Protein AF-A0A348XL84-F1 (afdb_monomer)

Mean predicted aligned error: 19.01 Å

Structure (mmCIF, N/CA/C/O backbone):
data_AF-A0A348XL84-F1
#
_entry.id   AF-A0A348XL84-F1
#
loop_
_atom_site.group_PDB
_atom_site.id
_atom_site.type_symbol
_atom_site.label_atom_id
_atom_site.label_alt_id
_atom_site.label_comp_id
_atom_site.label_asym_id
_atom_site.label_entity_id
_atom_site.label_seq_id
_atom_site.pdbx_PDB_ins_code
_atom_site.Cartn_x
_atom_site.Cartn_y
_atom_site.Cartn_z
_atom_site.occupancy
_atom_site.B_iso_or_equiv
_atom_site.auth_seq_id
_atom_site.auth_comp_id
_atom_site.auth_asym_id
_atom_site.auth_atom_id
_atom_site.pdbx_PDB_model_num
ATOM 1 N N . MET A 1 1 ? -32.487 9.705 59.112 1.00 50.22 1 MET A N 1
ATOM 2 C CA . MET A 1 1 ? -32.480 8.628 58.100 1.00 50.22 1 MET A CA 1
ATOM 3 C C . MET A 1 1 ? -32.405 9.299 56.736 1.00 50.22 1 MET A C 1
ATOM 5 O O . MET A 1 1 ? -33.420 9.795 56.272 1.00 50.22 1 MET A O 1
ATOM 9 N N . SER A 1 2 ? -31.203 9.437 56.165 1.00 48.97 2 SER A N 1
ATOM 10 C CA . SER A 1 2 ? -31.021 10.007 54.821 1.00 48.97 2 SER A CA 1
ATOM 11 C C . SER A 1 2 ? -31.097 8.884 53.800 1.00 48.97 2 SER A C 1
ATOM 13 O O . SER A 1 2 ? -30.262 7.984 53.812 1.00 48.97 2 SER A O 1
ATOM 15 N N . SER A 1 3 ? -32.117 8.930 52.951 1.00 53.28 3 SER A N 1
ATOM 16 C CA . SER A 1 3 ? -32.297 8.007 51.837 1.00 53.28 3 SER A CA 1
ATOM 17 C C . SER A 1 3 ? -31.206 8.226 50.790 1.00 53.28 3 SER A C 1
ATOM 19 O O . SER A 1 3 ? -31.092 9.304 50.210 1.00 53.28 3 SER A O 1
ATOM 21 N N . SER A 1 4 ? -30.407 7.192 50.541 1.00 60.16 4 SER A N 1
ATOM 22 C CA . SER A 1 4 ? -29.502 7.094 49.401 1.00 60.16 4 SER A CA 1
ATOM 23 C C . SER A 1 4 ? -30.318 6.846 48.129 1.00 60.16 4 SER A C 1
ATOM 25 O O . SER A 1 4 ? -30.786 5.731 47.907 1.00 60.16 4 SER A O 1
ATOM 27 N N . ASN A 1 5 ? -30.510 7.871 47.299 1.00 61.09 5 ASN A N 1
ATOM 28 C CA . ASN A 1 5 ? -31.085 7.706 45.965 1.00 61.09 5 ASN A CA 1
ATOM 29 C C . ASN A 1 5 ? -29.948 7.463 44.962 1.00 61.09 5 ASN A C 1
ATOM 31 O O . ASN A 1 5 ? -29.425 8.397 44.361 1.00 61.09 5 ASN A O 1
ATOM 35 N N . SER A 1 6 ? -29.511 6.211 44.841 1.00 62.06 6 SER A N 1
ATOM 36 C CA . SER A 1 6 ? -28.552 5.775 43.826 1.00 62.06 6 SER A CA 1
ATOM 37 C C . SER A 1 6 ? -29.289 5.513 42.512 1.00 62.06 6 SER A C 1
ATOM 39 O O . SER A 1 6 ? -29.817 4.423 42.286 1.00 62.06 6 SER A O 1
ATOM 41 N N . THR A 1 7 ? -29.350 6.528 41.653 1.00 57.94 7 THR A N 1
ATOM 42 C CA . THR A 1 7 ? -29.777 6.398 40.258 1.00 57.94 7 THR A CA 1
ATOM 43 C C . THR A 1 7 ? -28.759 5.544 39.507 1.00 57.94 7 THR A C 1
ATOM 45 O O . THR A 1 7 ? -27.622 5.957 39.297 1.00 57.94 7 THR A O 1
ATOM 48 N N . HIS A 1 8 ? -29.156 4.326 39.142 1.00 61.53 8 HIS A N 1
ATOM 49 C CA . HIS A 1 8 ? -28.383 3.449 38.268 1.00 61.53 8 HIS A CA 1
ATOM 50 C C . HIS A 1 8 ? -28.407 4.019 36.840 1.00 61.53 8 HIS A C 1
ATOM 52 O O . HIS A 1 8 ? -29.368 3.806 36.099 1.00 61.53 8 HIS A O 1
ATOM 58 N N . ASP A 1 9 ? -27.353 4.745 36.461 1.00 58.28 9 ASP A N 1
ATOM 59 C CA . ASP A 1 9 ? -27.082 5.099 35.068 1.00 58.28 9 ASP A CA 1
ATOM 60 C C . ASP A 1 9 ? -26.820 3.815 34.274 1.00 58.28 9 ASP A C 1
ATOM 62 O O . ASP A 1 9 ? -25.820 3.112 34.443 1.00 58.28 9 ASP A O 1
ATOM 66 N N . SER A 1 10 ? -27.776 3.474 33.418 1.00 55.66 10 SER A N 1
ATOM 67 C CA . SER A 1 10 ? -27.686 2.352 32.493 1.00 55.66 10 SER A CA 1
ATOM 68 C C . SER A 1 10 ? -26.883 2.791 31.270 1.00 55.66 10 SER A C 1
ATOM 70 O O . SER A 1 10 ? -27.434 3.181 30.244 1.00 55.66 10 SER A O 1
ATOM 72 N N . HIS A 1 11 ? -25.555 2.727 31.381 1.00 55.91 11 HIS A N 1
ATOM 73 C CA . HIS A 1 11 ? -24.653 2.814 30.235 1.00 55.91 11 HIS A CA 1
ATOM 74 C C . HIS A 1 11 ? -24.938 1.649 29.274 1.00 55.91 11 HIS A C 1
ATOM 76 O O . HIS A 1 11 ? -24.403 0.554 29.432 1.00 55.91 11 HIS A O 1
ATOM 82 N N . GLN A 1 12 ? -25.816 1.872 28.294 1.00 62.41 12 GLN A N 1
ATOM 83 C CA . GLN A 1 12 ? -26.033 0.954 27.178 1.00 62.41 12 GLN A CA 1
ATOM 84 C C . GLN A 1 12 ? -24.736 0.893 26.356 1.00 62.41 12 GLN A C 1
ATOM 86 O O . GLN A 1 12 ? -24.324 1.922 25.811 1.00 62.41 12 GLN A O 1
ATOM 91 N N . PRO A 1 13 ? -24.060 -0.266 26.261 1.00 55.69 13 PRO A N 1
ATOM 92 C CA . PRO A 1 13 ? -22.880 -0.406 25.422 1.00 55.69 13 PRO A CA 1
ATOM 93 C C . PRO A 1 13 ? -23.309 -0.182 23.972 1.00 55.69 13 PRO A C 1
ATOM 95 O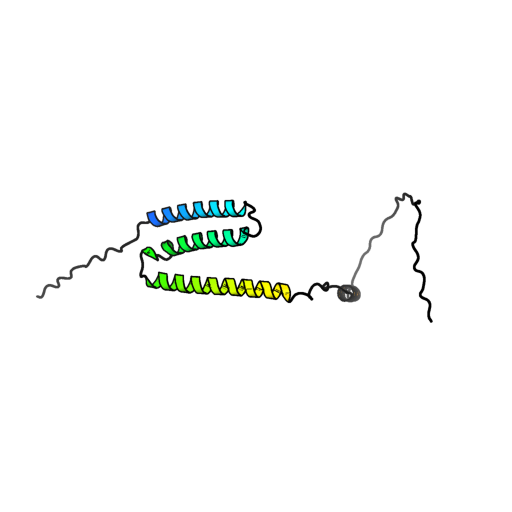 O . PRO A 1 13 ? -24.112 -0.948 23.438 1.00 55.69 13 PRO A O 1
ATOM 98 N N . HIS A 1 14 ? -22.812 0.879 23.335 1.00 56.94 14 HIS A N 1
ATOM 99 C CA . HIS A 1 14 ? -23.102 1.162 21.933 1.00 56.94 14 HIS A CA 1
ATOM 100 C C . HIS A 1 14 ? -22.330 0.163 21.059 1.00 56.94 14 HIS A C 1
ATOM 102 O O . HIS A 1 14 ? -21.262 0.450 20.532 1.00 56.94 14 HIS A O 1
ATOM 108 N N . ILE A 1 15 ? -22.848 -1.059 20.966 1.00 63.28 15 ILE A N 1
ATOM 109 C CA . ILE A 1 15 ? -22.324 -2.103 20.092 1.00 63.28 15 ILE A CA 1
ATOM 110 C C . ILE A 1 15 ? -22.688 -1.759 18.649 1.00 63.28 15 ILE A C 1
ATOM 112 O O . ILE A 1 15 ? -23.846 -1.485 18.325 1.00 63.28 15 ILE A O 1
ATOM 116 N N . THR A 1 16 ? -21.691 -1.727 17.774 1.00 64.88 16 THR A N 1
ATOM 117 C CA . THR A 1 16 ? -21.914 -1.529 16.345 1.00 64.88 16 THR A CA 1
ATOM 118 C C . THR A 1 16 ? -22.690 -2.718 15.771 1.00 64.88 16 THR A C 1
ATOM 120 O O . THR A 1 16 ? -22.464 -3.870 16.159 1.00 64.88 16 THR A O 1
ATOM 123 N N . PRO A 1 17 ? -23.657 -2.472 14.869 1.00 73.00 17 PRO A N 1
ATOM 124 C CA . PRO A 1 17 ? -24.512 -3.529 14.357 1.00 73.00 17 PRO A CA 1
ATOM 125 C C . PRO A 1 17 ? -23.689 -4.531 13.546 1.00 73.00 17 PRO A C 1
ATOM 127 O O . PRO A 1 17 ? -22.997 -4.178 12.591 1.00 73.00 17 PRO A O 1
ATOM 130 N N . MET A 1 18 ? -23.826 -5.810 13.898 1.00 72.62 18 MET A N 1
ATOM 131 C CA . MET A 1 18 ? -23.042 -6.920 13.344 1.00 72.62 18 MET A CA 1
ATOM 132 C C . MET A 1 18 ? -23.156 -7.050 11.813 1.00 72.62 18 MET A C 1
ATOM 134 O O . MET A 1 18 ? -22.277 -7.594 11.149 1.00 72.62 18 MET A O 1
ATOM 138 N N . TRP A 1 19 ? -24.219 -6.487 11.235 1.00 75.00 19 TRP A N 1
ATOM 139 C CA . TRP A 1 19 ? -24.483 -6.463 9.798 1.00 75.00 19 TRP A CA 1
ATOM 140 C C . TRP A 1 19 ? -23.455 -5.656 8.988 1.00 75.00 19 TRP A C 1
ATOM 142 O O . TRP A 1 19 ? -23.187 -5.991 7.835 1.00 75.00 19 TRP A O 1
ATOM 152 N N . VAL A 1 20 ? -22.808 -4.655 9.601 1.00 78.88 20 VAL A N 1
ATOM 153 C CA . VAL A 1 20 ? -21.730 -3.879 8.961 1.00 78.88 20 VAL A CA 1
ATOM 154 C C . VAL A 1 20 ? -20.548 -4.787 8.616 1.00 78.88 20 VAL A C 1
ATOM 156 O O . VAL A 1 20 ? -20.014 -4.712 7.509 1.00 78.88 20 VAL A O 1
ATOM 159 N N . TYR A 1 21 ? -20.186 -5.709 9.513 1.00 79.75 21 TYR A N 1
ATOM 160 C CA . TYR A 1 21 ? -19.084 -6.645 9.284 1.00 79.75 21 TYR A CA 1
ATOM 161 C C . TYR A 1 21 ? -19.374 -7.615 8.134 1.00 79.75 21 TYR A C 1
ATOM 163 O O . TYR A 1 21 ? -18.491 -7.876 7.318 1.00 79.75 21 TYR A O 1
ATOM 171 N N . PHE A 1 22 ? -20.614 -8.097 8.010 1.00 84.06 22 PHE A N 1
ATOM 172 C CA . PHE A 1 22 ? -21.017 -8.968 6.901 1.00 84.06 22 PHE A CA 1
ATOM 173 C C . PHE A 1 22 ? -21.023 -8.242 5.548 1.00 84.06 22 PHE A C 1
ATOM 175 O O . PHE A 1 22 ? -20.594 -8.818 4.548 1.00 84.06 22 PHE A O 1
ATOM 182 N N . GLY A 1 23 ? -21.436 -6.970 5.510 1.00 84.56 23 GLY A N 1
ATOM 183 C CA . GLY A 1 23 ? -21.358 -6.147 4.298 1.00 84.56 23 GLY A CA 1
ATOM 184 C C . GLY A 1 23 ? -19.918 -5.960 3.810 1.00 84.56 23 GLY A C 1
ATOM 185 O O . GLY A 1 23 ? -19.631 -6.121 2.622 1.00 84.56 23 GLY A O 1
ATOM 186 N N . VAL A 1 24 ? -18.985 -5.706 4.732 1.00 84.12 24 VAL A N 1
ATOM 187 C CA . VAL A 1 24 ? -17.556 -5.585 4.403 1.00 84.12 24 VAL A CA 1
ATOM 188 C C . VAL A 1 24 ? -16.957 -6.918 3.988 1.00 84.12 24 VAL A C 1
ATOM 190 O O . VAL A 1 24 ? -16.201 -6.954 3.025 1.00 84.12 24 VAL A O 1
ATOM 193 N N . LEU A 1 25 ? -17.309 -8.018 4.655 1.00 85.62 25 LEU A N 1
ATOM 194 C CA . LEU A 1 25 ? -16.874 -9.356 4.251 1.00 85.62 25 LEU A CA 1
ATOM 195 C C . LEU A 1 25 ? -17.261 -9.642 2.789 1.00 85.62 25 LEU A C 1
ATOM 197 O O . LEU A 1 25 ? -16.428 -10.104 2.009 1.00 85.62 25 LEU A O 1
ATOM 201 N N . GLY A 1 26 ? -18.490 -9.292 2.400 1.00 89.56 26 GLY A N 1
ATOM 202 C CA . GLY A 1 26 ? -18.946 -9.368 1.013 1.00 89.56 26 GLY A CA 1
ATOM 203 C C . GLY A 1 26 ? -18.125 -8.483 0.071 1.00 89.56 26 GLY A C 1
ATOM 204 O O . GLY A 1 26 ? -17.625 -8.965 -0.945 1.00 89.56 26 GLY A O 1
ATOM 205 N N . ALA A 1 27 ? -17.911 -7.213 0.429 1.00 87.88 27 ALA A N 1
ATOM 206 C CA . ALA A 1 27 ? -17.098 -6.289 -0.365 1.00 87.88 27 ALA A CA 1
ATOM 207 C C . ALA A 1 27 ? -15.646 -6.778 -0.540 1.00 87.88 27 ALA A C 1
ATOM 209 O O . ALA A 1 27 ? -15.093 -6.703 -1.637 1.00 87.88 27 ALA A O 1
ATOM 210 N N . LEU A 1 28 ? -15.038 -7.335 0.512 1.00 88.19 28 LEU A N 1
ATOM 211 C CA . LEU A 1 28 ? -13.690 -7.904 0.484 1.00 88.19 28 LEU A CA 1
ATOM 212 C C . LEU A 1 28 ? -13.610 -9.153 -0.391 1.00 88.19 28 LEU A C 1
ATOM 214 O O . LEU A 1 28 ? -12.611 -9.332 -1.091 1.00 88.19 28 LEU A O 1
ATOM 218 N N . LEU A 1 29 ? -14.636 -10.007 -0.375 1.00 90.88 29 LEU A N 1
ATOM 219 C CA . LEU A 1 29 ? -14.708 -11.158 -1.272 1.00 90.88 29 LEU A CA 1
ATOM 220 C C . LEU A 1 29 ? -14.784 -10.714 -2.730 1.00 90.88 29 LEU A C 1
ATOM 222 O O . LEU A 1 29 ? -13.982 -11.174 -3.539 1.00 90.88 29 LEU A O 1
ATOM 226 N N . ILE A 1 30 ? -15.678 -9.775 -3.048 1.00 91.31 30 ILE A N 1
ATOM 227 C CA . ILE A 1 30 ? -15.822 -9.235 -4.406 1.00 91.31 30 ILE A CA 1
ATOM 228 C C . ILE A 1 30 ? -14.497 -8.629 -4.870 1.00 91.31 30 ILE A C 1
ATOM 230 O O . ILE A 1 30 ? -13.997 -8.979 -5.937 1.00 91.31 30 ILE A O 1
ATOM 234 N N . LEU A 1 31 ? -13.875 -7.784 -4.047 1.00 86.69 31 LEU A N 1
ATOM 235 C CA . LEU A 1 31 ? -12.604 -7.153 -4.391 1.00 86.69 31 LEU A CA 1
ATOM 236 C C . LEU A 1 31 ? -11.470 -8.180 -4.546 1.00 86.69 31 LEU A C 1
ATOM 238 O O . LEU A 1 31 ? -10.587 -8.000 -5.379 1.00 86.69 31 LEU A O 1
ATOM 242 N N . THR A 1 32 ? -11.506 -9.286 -3.798 1.00 91.19 32 THR A N 1
ATOM 243 C CA . THR A 1 32 ? -10.552 -10.396 -3.957 1.00 91.19 32 THR A CA 1
ATOM 244 C C . THR A 1 32 ? -10.749 -11.116 -5.288 1.00 91.19 32 THR A C 1
ATOM 246 O O . THR A 1 32 ? -9.765 -11.364 -5.979 1.00 91.19 32 THR A O 1
ATOM 249 N N . VAL A 1 33 ? -11.992 -11.391 -5.693 1.00 91.75 33 VAL A N 1
ATOM 250 C CA . VAL A 1 33 ? -12.288 -11.963 -7.017 1.00 91.75 33 VAL A CA 1
ATOM 251 C C . VAL A 1 33 ? -11.798 -11.027 -8.120 1.00 91.75 33 VAL A C 1
ATOM 253 O O . VAL A 1 33 ? -11.118 -11.474 -9.040 1.00 91.75 33 VAL A O 1
ATOM 256 N N . VAL A 1 34 ? -12.053 -9.721 -7.988 1.00 86.81 34 VAL A N 1
ATOM 257 C CA . VAL A 1 34 ? -11.524 -8.703 -8.908 1.00 86.81 34 VAL A CA 1
ATOM 258 C C . VAL A 1 34 ? -9.994 -8.719 -8.926 1.00 86.81 34 VAL A C 1
ATOM 260 O O . VAL A 1 34 ? -9.406 -8.651 -9.996 1.00 86.81 34 VAL A O 1
ATOM 263 N N . THR A 1 35 ? -9.334 -8.872 -7.774 1.00 86.69 35 THR A N 1
ATOM 264 C CA . THR A 1 35 ? -7.863 -8.941 -7.695 1.00 86.69 35 THR A CA 1
ATOM 265 C C . THR A 1 35 ? -7.321 -10.155 -8.441 1.00 86.69 35 THR A C 1
ATOM 267 O O . THR A 1 35 ? -6.360 -10.027 -9.192 1.00 86.69 35 THR A O 1
ATOM 270 N N . VAL A 1 36 ? -7.944 -11.324 -8.267 1.00 87.50 36 VAL A N 1
ATOM 271 C CA . VAL A 1 36 ? -7.558 -12.533 -9.003 1.00 87.50 36 VAL A CA 1
ATOM 272 C C . VAL A 1 36 ? -7.786 -12.324 -10.496 1.00 87.50 36 VAL A C 1
ATOM 274 O O . VAL A 1 36 ? -6.888 -12.610 -11.272 1.00 87.50 36 VAL A O 1
ATOM 277 N N . ALA A 1 37 ? -8.924 -11.761 -10.905 1.00 85.81 37 ALA A N 1
ATOM 278 C CA . ALA A 1 37 ? -9.202 -11.479 -12.312 1.00 85.81 37 ALA A CA 1
ATOM 279 C C . ALA A 1 37 ? -8.171 -10.517 -12.926 1.00 85.81 37 ALA A C 1
ATOM 281 O O . ALA A 1 37 ? -7.638 -10.795 -13.992 1.00 85.81 37 ALA A O 1
ATOM 282 N N . VAL A 1 38 ? -7.835 -9.431 -12.227 1.00 83.75 38 VAL A N 1
ATOM 283 C CA . VAL A 1 38 ? -6.792 -8.483 -12.643 1.00 83.75 38 VAL A CA 1
ATOM 284 C C . VAL A 1 38 ? -5.425 -9.163 -12.724 1.00 83.75 38 VAL A C 1
ATOM 286 O O . VAL A 1 38 ? -4.684 -8.903 -13.660 1.00 83.75 38 VAL A O 1
ATOM 289 N N . ALA A 1 39 ? -5.105 -10.070 -11.797 1.00 81.75 39 ALA A N 1
ATOM 290 C CA . ALA A 1 39 ? -3.860 -10.835 -11.824 1.00 81.75 39 ALA A CA 1
ATOM 291 C C . ALA A 1 39 ? -3.793 -11.870 -12.963 1.00 81.75 39 ALA A C 1
ATOM 293 O O . ALA A 1 39 ? -2.701 -12.304 -13.313 1.00 81.75 39 ALA A O 1
ATOM 294 N N . GLN A 1 40 ? -4.934 -12.282 -13.527 1.00 81.50 40 GLN A N 1
ATOM 295 C CA . GLN A 1 40 ? -4.996 -13.165 -14.700 1.00 81.50 40 GLN A CA 1
ATOM 296 C C . GLN A 1 40 ? -4.900 -12.399 -16.030 1.00 81.50 40 GLN A C 1
ATOM 298 O O . GLN A 1 40 ? -4.711 -13.018 -17.074 1.00 81.50 40 GLN A O 1
ATOM 303 N N . VAL A 1 41 ? -5.057 -11.071 -16.019 1.00 84.12 41 VAL A N 1
ATOM 304 C CA . VAL A 1 41 ? -4.933 -10.236 -17.219 1.00 84.12 41 VAL A CA 1
ATOM 305 C C . VAL A 1 41 ? -3.508 -9.703 -17.310 1.00 84.12 41 VAL A C 1
ATOM 307 O O . VAL A 1 41 ? -3.067 -8.934 -16.460 1.00 84.12 41 VAL A O 1
ATOM 310 N N . ASP A 1 42 ? -2.802 -10.063 -18.380 1.00 78.88 42 ASP A N 1
ATOM 311 C CA . ASP A 1 42 ? -1.481 -9.513 -18.669 1.00 78.88 42 ASP A CA 1
ATOM 312 C C . ASP A 1 42 ? -1.582 -8.103 -19.272 1.00 78.88 42 ASP A C 1
ATOM 314 O O . ASP A 1 42 ? -1.715 -7.906 -20.478 1.00 78.88 42 ASP A O 1
ATOM 318 N N . LEU A 1 43 ? -1.484 -7.099 -18.405 1.00 76.00 43 LEU A N 1
ATOM 319 C CA . LEU A 1 43 ? -1.267 -5.681 -18.716 1.00 76.00 43 LEU A CA 1
ATOM 320 C C . LEU A 1 43 ? 0.236 -5.347 -18.874 1.00 76.00 43 LEU A C 1
ATOM 322 O O . LEU A 1 43 ? 0.621 -4.176 -18.946 1.00 76.00 43 LEU A O 1
ATOM 326 N N . GLY A 1 44 ? 1.103 -6.366 -18.908 1.00 81.31 44 GLY A N 1
ATOM 327 C CA . GLY A 1 44 ? 2.548 -6.226 -19.068 1.00 81.31 44 GLY A CA 1
ATOM 328 C C . GLY A 1 44 ? 3.201 -5.490 -17.884 1.00 81.31 44 GLY A C 1
ATOM 329 O O . GLY A 1 44 ? 2.986 -5.877 -16.733 1.00 81.31 44 GLY A O 1
ATOM 330 N N . PRO A 1 45 ? 3.989 -4.417 -18.109 1.00 80.38 45 PRO A N 1
ATOM 331 C CA . PRO A 1 45 ? 4.679 -3.687 -17.036 1.00 80.38 45 PRO A CA 1
ATOM 332 C C . PRO A 1 45 ? 3.747 -3.085 -15.972 1.00 80.38 45 PRO A C 1
ATOM 334 O O . PRO A 1 45 ? 4.188 -2.781 -14.864 1.00 80.38 45 PRO A O 1
ATOM 337 N N . LEU A 1 46 ? 2.462 -2.899 -16.296 1.00 85.00 46 LEU A N 1
ATOM 338 C CA . LEU A 1 46 ? 1.475 -2.308 -15.392 1.00 85.00 46 LEU A CA 1
ATOM 339 C C . LEU A 1 46 ? 0.844 -3.320 -14.424 1.00 85.00 46 LEU A C 1
ATOM 341 O O . LEU A 1 46 ? 0.195 -2.892 -13.471 1.00 85.00 46 LEU A O 1
ATOM 345 N N . ASN A 1 47 ? 1.085 -4.627 -14.584 1.00 85.62 47 ASN A N 1
ATOM 346 C CA . ASN A 1 47 ? 0.537 -5.664 -13.699 1.00 85.62 47 ASN A CA 1
ATOM 347 C C . ASN A 1 47 ? 0.854 -5.391 -12.227 1.00 85.62 47 ASN A C 1
ATOM 349 O O . ASN A 1 47 ? -0.029 -5.421 -11.373 1.00 85.62 47 ASN A O 1
ATOM 353 N N . LEU A 1 48 ? 2.120 -5.089 -11.932 1.00 85.88 48 LEU A N 1
ATOM 354 C CA . LEU A 1 48 ? 2.596 -4.891 -10.567 1.00 85.88 48 LEU A CA 1
ATOM 355 C C . LEU A 1 48 ? 2.010 -3.614 -9.923 1.00 85.88 48 LEU A C 1
ATOM 357 O O . LEU A 1 48 ? 1.439 -3.730 -8.835 1.00 85.88 48 LEU A O 1
ATOM 361 N N . PRO A 1 49 ? 2.069 -2.420 -10.556 1.00 87.38 49 PRO A N 1
ATOM 362 C CA . PRO A 1 49 ? 1.408 -1.222 -10.034 1.00 87.38 49 PRO A CA 1
ATOM 363 C C . PRO A 1 49 ? -0.091 -1.408 -9.791 1.00 87.38 49 PRO A C 1
ATOM 365 O O . PRO A 1 49 ? -0.603 -0.998 -8.750 1.00 87.38 49 PRO A O 1
ATOM 368 N N . VAL A 1 50 ? -0.796 -2.042 -10.734 1.00 87.38 50 VAL A N 1
ATOM 369 C CA . VAL A 1 50 ? -2.243 -2.258 -10.633 1.00 87.38 50 VAL A CA 1
ATOM 370 C C . VAL A 1 50 ? -2.559 -3.241 -9.504 1.00 87.38 50 VAL A C 1
ATOM 372 O O . VAL A 1 50 ? -3.418 -2.954 -8.671 1.00 87.38 50 VAL A O 1
ATOM 375 N N . ALA A 1 51 ? -1.834 -4.359 -9.410 1.00 87.94 51 ALA A N 1
ATOM 376 C CA . ALA A 1 51 ? -1.999 -5.330 -8.330 1.00 87.94 51 ALA A CA 1
ATOM 377 C C . ALA A 1 51 ? -1.740 -4.703 -6.949 1.00 87.94 51 ALA A C 1
ATOM 379 O O . ALA A 1 51 ? -2.504 -4.937 -6.011 1.00 87.94 51 ALA A O 1
ATOM 380 N N . MET A 1 52 ? -0.712 -3.854 -6.831 1.00 87.62 52 MET A N 1
ATOM 381 C CA . MET A 1 52 ? -0.432 -3.093 -5.610 1.00 87.62 52 MET A CA 1
ATOM 382 C C . MET A 1 52 ? -1.554 -2.113 -5.271 1.00 87.62 52 MET A C 1
ATOM 384 O O . MET A 1 52 ? -2.003 -2.097 -4.128 1.00 87.62 52 MET A O 1
ATOM 388 N N . ALA A 1 53 ? -2.070 -1.361 -6.246 1.00 88.00 53 ALA A N 1
ATOM 389 C CA . ALA A 1 53 ? -3.172 -0.429 -6.022 1.00 88.00 53 ALA A CA 1
ATOM 390 C C . ALA A 1 53 ? -4.435 -1.144 -5.511 1.00 88.00 53 ALA A C 1
ATOM 392 O O . ALA A 1 53 ? -5.021 -0.731 -4.510 1.00 88.00 53 ALA A O 1
ATOM 393 N N . VAL A 1 54 ? -4.826 -2.255 -6.144 1.00 88.19 54 VAL A N 1
ATOM 394 C CA . VAL A 1 54 ? -5.988 -3.050 -5.712 1.00 88.1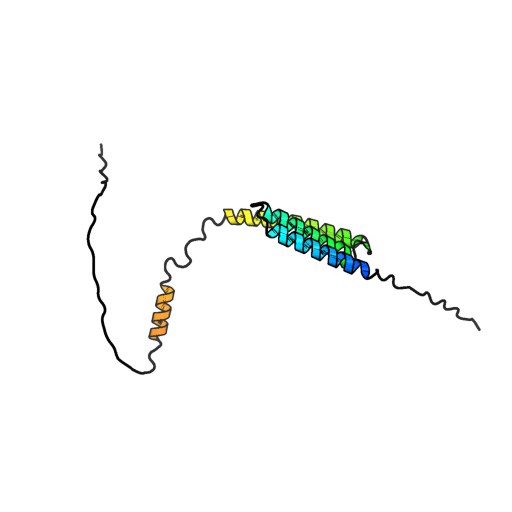9 54 VAL A CA 1
ATOM 395 C C . VAL A 1 54 ? -5.769 -3.626 -4.308 1.00 88.19 54 VAL A C 1
ATOM 397 O O . VAL A 1 54 ? -6.667 -3.557 -3.463 1.00 88.19 54 VAL A O 1
ATOM 400 N N . ALA A 1 55 ? -4.565 -4.130 -4.018 1.00 87.69 55 ALA A N 1
ATOM 401 C CA . ALA A 1 55 ? -4.209 -4.612 -2.687 1.00 87.69 55 ALA A CA 1
ATOM 402 C C . ALA A 1 55 ? -4.292 -3.499 -1.624 1.00 87.69 55 ALA A C 1
ATOM 404 O O . ALA A 1 55 ? -4.825 -3.732 -0.537 1.00 87.69 55 ALA A O 1
ATOM 405 N N . THR A 1 56 ? -3.842 -2.278 -1.936 1.00 88.94 56 THR A N 1
ATOM 406 C CA . THR A 1 56 ? -3.961 -1.116 -1.041 1.00 88.94 56 THR A CA 1
ATOM 407 C C . THR A 1 56 ? -5.419 -0.745 -0.785 1.00 88.94 56 THR A C 1
ATOM 409 O O . THR A 1 56 ? -5.781 -0.504 0.364 1.00 88.94 56 THR A O 1
ATOM 412 N N . VAL A 1 57 ? -6.280 -0.754 -1.808 1.00 88.75 57 VAL A N 1
ATOM 413 C CA . VAL A 1 57 ? -7.722 -0.495 -1.634 1.00 88.75 57 VAL A CA 1
ATOM 414 C C . VAL A 1 57 ? -8.349 -1.533 -0.704 1.00 88.75 57 VAL A C 1
ATOM 416 O O . VAL A 1 57 ? -9.083 -1.171 0.216 1.00 88.75 57 VAL A O 1
ATOM 419 N N . LYS A 1 58 ? -8.012 -2.818 -0.877 1.00 89.38 58 LYS A N 1
ATOM 420 C CA . LYS A 1 58 ? -8.476 -3.892 0.012 1.00 89.38 58 LYS A CA 1
ATOM 421 C C . LYS A 1 58 ? -8.028 -3.660 1.456 1.00 89.38 58 LYS A C 1
ATOM 423 O O . LYS A 1 58 ? -8.852 -3.734 2.365 1.00 89.38 58 LYS A O 1
ATOM 428 N N . ALA A 1 59 ? -6.748 -3.351 1.665 1.00 86.62 59 ALA A N 1
ATOM 429 C CA . ALA A 1 59 ? -6.201 -3.062 2.988 1.00 86.62 59 ALA A CA 1
ATOM 430 C C . ALA A 1 59 ? -6.855 -1.825 3.629 1.00 86.62 59 ALA A C 1
ATOM 432 O O . ALA A 1 59 ? -7.185 -1.852 4.813 1.00 86.62 59 ALA A O 1
ATOM 433 N N . GLY A 1 60 ? -7.115 -0.776 2.843 1.00 85.88 60 GLY A N 1
ATOM 434 C CA . GLY A 1 60 ? -7.819 0.425 3.287 1.00 85.88 60 GLY A CA 1
ATOM 435 C C . GLY A 1 60 ? -9.254 0.139 3.727 1.00 85.88 60 GLY A C 1
ATOM 436 O O . GLY A 1 60 ? -9.673 0.627 4.773 1.00 85.88 60 GLY A O 1
ATOM 437 N N . LEU A 1 61 ? -9.988 -0.705 2.992 1.00 84.25 61 LEU A N 1
ATOM 438 C CA . LEU A 1 61 ? -11.352 -1.109 3.352 1.00 84.25 61 LEU A CA 1
ATOM 439 C C . LEU A 1 61 ? -11.387 -1.890 4.675 1.00 84.25 61 LEU A C 1
ATOM 441 O O . LEU A 1 61 ? -12.245 -1.642 5.523 1.00 84.25 61 LEU A O 1
ATOM 445 N N . VAL A 1 62 ? -10.426 -2.805 4.868 1.00 84.56 62 VAL A N 1
ATOM 446 C CA . VAL A 1 62 ? -10.247 -3.524 6.140 1.00 84.56 62 VAL A CA 1
ATOM 447 C C . VAL A 1 62 ? -9.955 -2.530 7.256 1.00 84.56 62 VAL A C 1
ATOM 449 O O . VAL A 1 62 ? -10.629 -2.553 8.279 1.00 84.56 62 VAL A O 1
ATOM 452 N N . ALA A 1 63 ? -8.995 -1.628 7.062 1.00 82.81 63 ALA A N 1
ATOM 453 C CA . ALA A 1 63 ? -8.592 -0.695 8.100 1.00 82.81 63 ALA A CA 1
ATOM 454 C C . ALA A 1 63 ? -9.708 0.295 8.469 1.00 82.81 63 ALA A C 1
ATOM 456 O O . ALA A 1 63 ? -9.924 0.543 9.652 1.00 82.81 63 ALA A O 1
ATOM 457 N N . LEU A 1 64 ? -10.478 0.803 7.498 1.00 80.12 64 LEU A N 1
ATOM 458 C CA . LEU A 1 64 ? -11.565 1.744 7.779 1.00 80.12 64 LEU A CA 1
ATOM 459 C C . LEU A 1 64 ? -12.646 1.156 8.697 1.00 80.12 64 LEU A C 1
ATOM 461 O O . LEU A 1 64 ? -13.214 1.879 9.516 1.00 80.12 64 LEU A O 1
ATOM 465 N N . ILE A 1 65 ? -12.946 -0.137 8.551 1.00 76.69 65 ILE A N 1
ATOM 466 C CA . ILE A 1 65 ? -14.094 -0.754 9.223 1.00 76.69 65 ILE A CA 1
ATOM 467 C C . ILE A 1 65 ? -13.675 -1.671 10.377 1.00 76.69 65 ILE A C 1
ATOM 469 O O . ILE A 1 65 ? -14.246 -1.570 11.461 1.00 76.69 65 ILE A O 1
ATOM 473 N N . PHE A 1 66 ? -12.658 -2.522 10.199 1.00 72.62 66 PHE A N 1
ATOM 474 C CA . PHE A 1 66 ? -12.197 -3.448 11.244 1.00 72.62 66 PHE A CA 1
ATOM 475 C C . PHE A 1 66 ? -11.331 -2.781 12.312 1.00 72.62 66 PHE A C 1
ATOM 477 O O . PHE A 1 66 ? -11.415 -3.193 13.464 1.00 72.62 66 PHE A O 1
ATOM 484 N N . MET A 1 67 ? -10.557 -1.735 11.987 1.00 73.50 67 MET A N 1
ATOM 485 C CA . MET A 1 67 ? -9.911 -0.926 13.037 1.00 73.50 67 MET A CA 1
ATOM 486 C C . MET A 1 67 ? -10.861 0.099 13.660 1.00 73.50 67 MET A C 1
ATOM 488 O O . MET A 1 67 ? -10.421 0.947 14.428 1.00 73.50 67 MET A O 1
ATOM 492 N N . HIS A 1 68 ? -12.159 0.030 13.342 1.00 66.94 68 HIS A N 1
ATOM 493 C CA . HIS A 1 68 ? -13.168 0.935 13.882 1.00 66.94 68 HIS A CA 1
ATOM 494 C C . HIS A 1 68 ? -12.923 2.407 13.497 1.00 66.94 68 HIS A C 1
ATOM 496 O O . HIS A 1 68 ? -13.440 3.319 14.119 1.00 66.94 68 HIS A O 1
ATOM 502 N N . LEU A 1 69 ? -12.172 2.663 12.425 1.00 68.19 69 LEU A N 1
ATOM 503 C CA . LEU A 1 6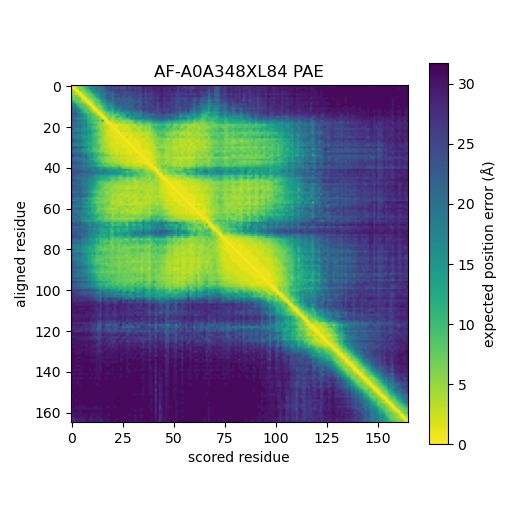9 ? -11.696 3.993 12.039 1.00 68.19 69 LEU A CA 1
ATOM 504 C C . LEU A 1 69 ? -12.816 5.017 11.779 1.00 68.19 69 LEU A C 1
ATOM 506 O O . LEU A 1 69 ? -12.640 6.210 12.007 1.00 68.19 69 LEU A O 1
ATOM 510 N N . VAL A 1 70 ? -13.954 4.542 11.268 1.00 61.78 70 VAL A N 1
ATOM 511 C CA . VAL A 1 70 ? -15.166 5.343 11.019 1.00 61.78 70 VAL A CA 1
ATOM 512 C C . VAL A 1 70 ? -15.988 5.587 12.288 1.00 61.78 70 VAL A C 1
ATOM 514 O O . VAL A 1 70 ? -16.700 6.585 12.366 1.00 61.78 70 VAL A O 1
ATOM 517 N N . PHE A 1 71 ? -15.909 4.686 13.266 1.00 62.69 71 PHE A N 1
ATOM 518 C CA . PHE A 1 71 ? -16.759 4.701 14.460 1.00 62.69 71 PHE A CA 1
ATOM 519 C C . PHE A 1 71 ? -16.033 5.215 15.710 1.00 62.69 71 PHE A C 1
ATOM 521 O O . PHE A 1 71 ? -16.684 5.611 16.672 1.00 62.69 71 PHE A O 1
ATOM 528 N N . ASP A 1 72 ? -14.702 5.228 15.688 1.00 60.31 72 ASP A N 1
ATOM 529 C CA . ASP A 1 72 ? -13.835 5.590 16.802 1.00 60.31 72 ASP A CA 1
ATOM 530 C C . ASP A 1 72 ? -13.132 6.942 16.587 1.00 60.31 72 ASP A C 1
ATOM 532 O O . ASP A 1 72 ? -13.277 7.606 15.557 1.00 60.31 72 ASP A O 1
ATOM 536 N N . HIS A 1 73 ? -12.367 7.395 17.582 1.00 62.59 73 HIS A N 1
ATOM 537 C CA . HIS A 1 73 ? -11.719 8.706 17.547 1.00 62.59 73 HIS A CA 1
ATOM 538 C C . HIS A 1 73 ? -10.815 8.904 16.312 1.00 62.59 73 HIS A C 1
ATOM 540 O O . HIS A 1 73 ? -9.937 8.096 16.007 1.00 62.59 73 HIS A O 1
ATOM 546 N N . LYS A 1 74 ? -10.938 10.085 15.682 1.00 72.81 74 LYS A N 1
ATOM 547 C CA . LYS A 1 74 ? -10.125 10.596 14.550 1.00 72.81 74 LYS A CA 1
ATOM 548 C C . LYS A 1 74 ? -8.604 10.388 14.686 1.00 72.81 74 LYS A C 1
ATOM 550 O O . LYS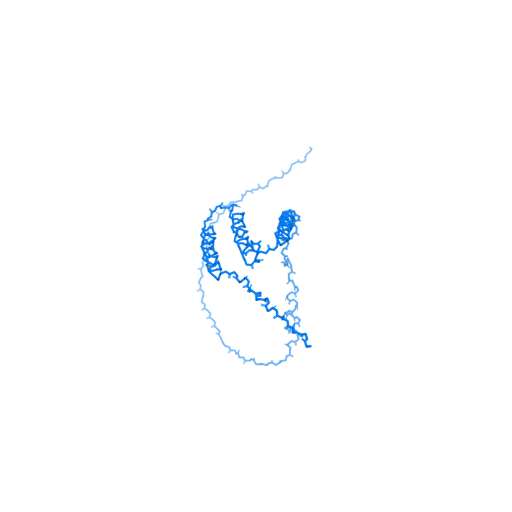 A 1 74 ? -7.893 10.441 13.689 1.00 72.81 74 LYS A O 1
ATOM 555 N N . PHE A 1 75 ? -8.096 10.165 15.897 1.00 77.19 75 PHE A N 1
ATOM 556 C CA . PHE A 1 75 ? -6.695 9.853 16.180 1.00 77.19 75 PHE A CA 1
ATOM 557 C C . PHE A 1 75 ? -6.172 8.647 15.381 1.00 77.19 75 PHE A C 1
ATOM 559 O O . PHE A 1 75 ? -5.079 8.710 14.818 1.00 77.19 75 PHE A O 1
ATOM 566 N N . TYR A 1 76 ? -6.972 7.587 15.247 1.00 78.25 76 TYR A N 1
ATOM 567 C CA . TYR A 1 76 ? -6.577 6.392 14.500 1.00 78.25 76 TYR A CA 1
ATOM 568 C C . TYR A 1 76 ? -6.423 6.661 12.994 1.00 78.25 76 TYR A C 1
ATOM 570 O O . TYR A 1 76 ? -5.544 6.080 12.359 1.00 78.25 76 TYR A O 1
ATOM 578 N N . ILE A 1 77 ? -7.202 7.595 12.425 1.00 81.81 77 ILE A N 1
ATOM 579 C CA . ILE A 1 77 ? -7.049 8.032 11.023 1.00 81.81 77 ILE A CA 1
ATOM 580 C C . ILE A 1 77 ? -5.686 8.677 10.815 1.00 81.81 77 ILE A C 1
ATOM 582 O O . ILE A 1 77 ? -5.012 8.372 9.835 1.00 81.81 77 ILE A O 1
ATOM 586 N N . TYR A 1 78 ? -5.265 9.552 11.731 1.00 85.00 78 TYR A N 1
ATOM 587 C CA . TYR A 1 78 ? -3.968 10.216 11.622 1.00 85.00 78 TYR A CA 1
ATOM 588 C C . TYR A 1 78 ? -2.806 9.223 11.739 1.00 85.00 78 TYR A C 1
ATOM 590 O O . TYR A 1 78 ? -1.855 9.329 10.969 1.00 85.00 78 TYR A O 1
ATOM 598 N N . LEU A 1 79 ? -2.899 8.226 12.629 1.00 86.56 79 LEU A N 1
ATOM 599 C CA . LEU A 1 79 ? -1.899 7.154 12.729 1.00 86.56 79 LEU A CA 1
ATOM 600 C C . LEU A 1 79 ? -1.843 6.283 11.468 1.00 86.56 79 LEU A C 1
ATOM 602 O O . LEU A 1 79 ? -0.756 5.958 10.983 1.00 86.56 79 LEU A O 1
ATOM 606 N N . LEU A 1 80 ? -2.998 5.934 10.899 1.00 86.25 80 LEU A N 1
ATOM 607 C CA . LEU A 1 80 ? -3.053 5.199 9.640 1.00 86.25 80 LEU A CA 1
ATOM 608 C C . LEU A 1 80 ? -2.450 6.024 8.505 1.00 86.25 80 LEU A C 1
ATOM 610 O O . LEU A 1 80 ? -1.610 5.523 7.770 1.00 86.25 80 LEU A O 1
ATOM 614 N N . LEU A 1 81 ? -2.830 7.294 8.377 1.00 87.12 81 LEU A N 1
ATOM 615 C CA . LEU A 1 81 ? -2.327 8.158 7.315 1.00 87.12 81 LEU A CA 1
ATOM 616 C C . LEU A 1 81 ? -0.813 8.371 7.440 1.00 87.12 81 LEU A C 1
ATOM 618 O O . LEU A 1 81 ? -0.103 8.265 6.444 1.00 87.12 81 LEU A O 1
ATOM 622 N N . ALA A 1 82 ? -0.309 8.602 8.655 1.00 90.81 82 ALA A N 1
ATOM 623 C CA . ALA A 1 82 ? 1.123 8.721 8.915 1.00 90.81 82 ALA A CA 1
ATOM 624 C C . ALA A 1 82 ? 1.875 7.432 8.550 1.00 90.81 82 ALA A C 1
ATOM 626 O O . ALA A 1 82 ? 2.902 7.498 7.875 1.00 90.81 82 ALA A O 1
ATOM 627 N N . SER A 1 83 ? 1.348 6.262 8.930 1.00 89.62 83 SER A N 1
ATOM 628 C CA . SER A 1 83 ? 1.963 4.977 8.576 1.00 89.62 83 SER A CA 1
ATOM 629 C C . SER A 1 83 ? 1.872 4.668 7.079 1.00 89.62 83 SER A C 1
ATOM 631 O O . SER A 1 83 ? 2.827 4.134 6.527 1.00 89.62 83 SER A O 1
ATOM 633 N N . LEU A 1 84 ? 0.796 5.063 6.392 1.00 90.38 84 LEU A N 1
ATOM 634 C CA . LEU A 1 84 ? 0.641 4.898 4.945 1.00 90.38 84 LEU A CA 1
ATOM 635 C C . LEU A 1 84 ? 1.606 5.795 4.162 1.00 90.38 84 LEU A C 1
ATOM 637 O O . LEU A 1 84 ? 2.227 5.335 3.208 1.00 90.38 84 LEU A O 1
ATOM 641 N N . VAL A 1 85 ? 1.768 7.056 4.574 1.00 92.94 85 VAL A N 1
ATOM 642 C CA . VAL A 1 85 ? 2.758 7.969 3.982 1.00 92.94 85 VAL A CA 1
ATOM 643 C C . VAL A 1 85 ? 4.168 7.436 4.217 1.00 92.94 85 VAL A C 1
ATOM 645 O O . VAL A 1 85 ? 4.961 7.361 3.280 1.00 92.94 85 VAL A O 1
ATOM 648 N N . PHE A 1 86 ? 4.468 7.006 5.444 1.00 95.19 86 PHE A N 1
ATOM 649 C CA . PHE A 1 86 ? 5.749 6.389 5.772 1.00 95.19 86 PHE A CA 1
ATOM 650 C C . PHE A 1 86 ? 6.010 5.126 4.936 1.00 95.19 86 PHE A C 1
ATOM 652 O O . PHE A 1 86 ? 7.088 4.981 4.362 1.00 95.19 86 PHE A O 1
ATOM 659 N N . LEU A 1 87 ? 5.012 4.249 4.795 1.00 92.19 87 LEU A N 1
ATOM 660 C CA . LEU A 1 87 ? 5.082 3.050 3.963 1.00 92.19 87 LEU A CA 1
ATOM 661 C C . LEU A 1 87 ? 5.318 3.400 2.491 1.00 92.19 87 LEU A C 1
ATOM 663 O O . LEU A 1 87 ? 6.158 2.775 1.854 1.00 92.19 87 LEU A O 1
ATOM 667 N N . ALA A 1 88 ? 4.616 4.396 1.948 1.00 91.25 88 ALA A N 1
ATOM 668 C CA . ALA A 1 88 ? 4.791 4.820 0.563 1.00 91.25 88 ALA A CA 1
ATOM 669 C C . ALA A 1 88 ? 6.226 5.305 0.305 1.00 91.25 88 ALA A C 1
ATOM 671 O O . ALA A 1 88 ? 6.858 4.871 -0.657 1.00 91.25 88 ALA A O 1
ATOM 672 N N . VAL A 1 89 ? 6.771 6.138 1.200 1.00 95.19 89 VAL A N 1
ATOM 673 C CA . VAL A 1 89 ? 8.171 6.585 1.129 1.00 95.19 89 VAL A CA 1
ATOM 674 C C . VAL A 1 89 ? 9.129 5.396 1.229 1.00 95.19 89 VAL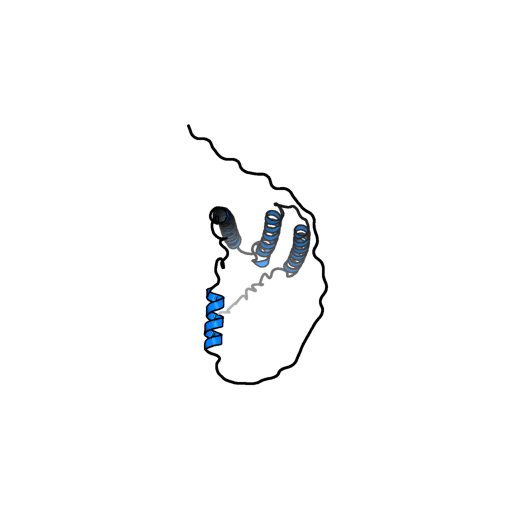 A C 1
ATOM 676 O O . VAL A 1 89 ? 10.060 5.301 0.433 1.00 95.19 89 VAL A O 1
ATOM 679 N N . PHE A 1 90 ? 8.882 4.459 2.149 1.00 94.31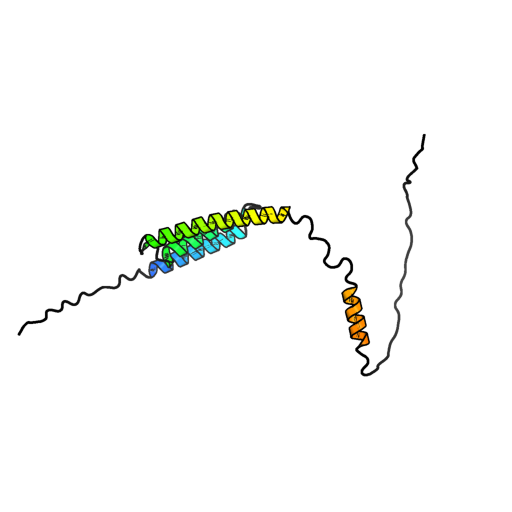 90 PHE A N 1
ATOM 680 C CA . PHE A 1 90 ? 9.695 3.254 2.309 1.00 94.31 90 PHE A CA 1
ATOM 681 C C . PHE A 1 90 ? 9.680 2.360 1.060 1.00 94.31 90 PHE A C 1
ATOM 683 O O . PHE A 1 90 ? 10.734 1.904 0.625 1.00 94.31 90 PHE A O 1
ATOM 690 N N . VAL A 1 91 ? 8.517 2.142 0.443 1.00 92.00 91 VAL A N 1
ATOM 691 C CA . VAL A 1 91 ? 8.386 1.346 -0.788 1.00 92.00 91 VAL A CA 1
ATOM 692 C C . VAL A 1 91 ? 9.120 2.015 -1.946 1.00 92.00 91 VAL A C 1
ATOM 694 O O . VAL A 1 91 ? 9.871 1.344 -2.648 1.00 92.00 91 VAL A O 1
ATOM 697 N N . ILE A 1 92 ? 8.967 3.330 -2.127 1.00 92.12 92 ILE A N 1
ATOM 698 C CA . ILE A 1 92 ? 9.689 4.077 -3.168 1.00 92.12 92 ILE A CA 1
ATOM 699 C C . ILE A 1 92 ? 11.200 3.986 -2.939 1.00 92.12 92 ILE A C 1
ATOM 701 O O . ILE A 1 92 ? 11.951 3.716 -3.875 1.00 92.12 92 ILE A O 1
ATOM 705 N N . PHE A 1 93 ? 11.648 4.156 -1.694 1.00 94.00 93 PHE A N 1
ATOM 706 C CA . PHE A 1 93 ? 13.054 4.016 -1.330 1.00 94.00 93 PHE A CA 1
ATOM 707 C C . PHE A 1 93 ? 13.578 2.597 -1.593 1.00 94.00 93 PHE A C 1
ATOM 709 O O . PHE A 1 93 ? 14.666 2.434 -2.136 1.00 94.00 93 PHE A O 1
ATOM 716 N N . CYS A 1 94 ? 12.789 1.568 -1.283 1.00 92.69 94 CYS A N 1
ATOM 717 C CA . CYS A 1 94 ? 13.135 0.175 -1.547 1.00 92.69 94 CYS A CA 1
ATOM 718 C C . CYS A 1 94 ? 13.215 -0.118 -3.054 1.00 92.69 94 CYS A C 1
ATOM 720 O O . CYS A 1 94 ? 14.169 -0.742 -3.505 1.00 92.69 94 CYS A O 1
ATOM 722 N N . LEU A 1 95 ? 12.274 0.386 -3.858 1.00 90.31 95 LEU A N 1
ATOM 723 C CA . LEU A 1 95 ? 12.323 0.269 -5.320 1.00 90.31 95 LEU A CA 1
ATOM 724 C C . LEU A 1 95 ? 13.543 0.987 -5.910 1.00 90.31 95 LEU A C 1
ATOM 726 O O . LEU A 1 95 ? 14.189 0.469 -6.823 1.00 90.31 95 LEU A O 1
ATOM 730 N N . PHE A 1 96 ? 13.888 2.156 -5.371 1.00 91.81 96 PHE A N 1
ATOM 731 C CA . PHE A 1 96 ? 15.093 2.881 -5.753 1.00 91.81 96 PHE A CA 1
ATOM 732 C C . PHE A 1 96 ? 16.359 2.084 -5.412 1.00 91.81 96 PHE A C 1
ATOM 734 O O . PHE A 1 96 ? 17.205 1.893 -6.282 1.00 91.81 96 PHE A O 1
ATOM 741 N N . ASP A 1 97 ? 16.460 1.549 -4.192 1.00 89.19 97 ASP A N 1
ATOM 742 C CA . ASP A 1 97 ? 17.563 0.680 -3.767 1.00 89.19 97 ASP A CA 1
ATOM 743 C C . ASP A 1 97 ? 17.682 -0.567 -4.658 1.00 89.19 97 ASP A C 1
ATOM 745 O O . ASP A 1 97 ? 18.762 -0.868 -5.160 1.00 89.19 97 ASP A O 1
ATOM 749 N N . LEU A 1 98 ? 16.572 -1.250 -4.955 1.00 88.69 98 LEU A N 1
ATOM 750 C CA . LEU A 1 98 ? 16.549 -2.407 -5.857 1.00 88.69 98 LEU A CA 1
ATOM 751 C C . LEU A 1 98 ? 17.054 -2.063 -7.261 1.00 88.69 98 LEU A C 1
ATOM 753 O O . LEU A 1 98 ? 17.834 -2.823 -7.839 1.00 88.69 98 LEU A O 1
ATOM 757 N N . THR A 1 99 ? 16.648 -0.910 -7.790 1.00 85.81 99 THR A N 1
ATOM 758 C CA . THR A 1 99 ? 17.095 -0.433 -9.105 1.00 85.81 99 THR A CA 1
ATOM 759 C C . THR A 1 99 ? 18.606 -0.191 -9.108 1.00 85.81 99 THR A C 1
ATOM 761 O O . THR A 1 99 ? 19.302 -0.645 -10.013 1.00 85.81 99 THR A O 1
ATOM 764 N N . ARG A 1 100 ? 19.146 0.434 -8.051 1.00 84.88 100 ARG A N 1
ATOM 765 C CA . ARG A 1 100 ? 20.594 0.657 -7.899 1.00 84.88 100 ARG A CA 1
ATOM 766 C C . ARG A 1 100 ? 21.375 -0.643 -7.694 1.00 84.88 100 ARG A C 1
ATOM 768 O O . ARG A 1 100 ? 22.467 -0.790 -8.230 1.00 84.88 100 ARG A O 1
ATOM 775 N N . ARG A 1 101 ? 20.829 -1.619 -6.960 1.00 77.12 101 ARG A N 1
ATOM 776 C CA . ARG A 1 101 ? 21.464 -2.939 -6.781 1.00 77.12 101 ARG A CA 1
ATOM 777 C C . ARG A 1 101 ? 21.538 -3.737 -8.077 1.00 77.12 101 ARG A C 1
ATOM 779 O O . ARG A 1 101 ? 22.489 -4.493 -8.253 1.00 77.12 101 ARG A O 1
ATOM 786 N N . HIS A 1 102 ? 20.549 -3.599 -8.958 1.00 71.50 102 HIS A N 1
ATOM 787 C CA . HIS A 1 102 ? 20.595 -4.225 -10.277 1.00 71.50 102 HIS A CA 1
ATOM 788 C C . HIS A 1 102 ? 21.771 -3.688 -11.104 1.00 71.50 102 HIS A C 1
ATOM 790 O O . HIS A 1 102 ? 22.485 -4.470 -11.721 1.00 71.50 102 HIS A O 1
ATOM 796 N N . GLU A 1 103 ? 22.012 -2.378 -11.035 1.00 71.62 103 GLU A N 1
ATOM 797 C CA . GLU A 1 103 ? 23.108 -1.697 -11.729 1.00 71.62 103 GLU A CA 1
ATOM 798 C C . GLU A 1 103 ? 24.488 -2.024 -11.134 1.00 71.62 103 GLU A C 1
ATOM 800 O O . GLU A 1 103 ? 25.459 -2.158 -11.860 1.00 71.62 103 GLU A O 1
ATOM 805 N N . ILE A 1 104 ? 24.610 -2.220 -9.819 1.00 69.31 104 ILE A N 1
ATOM 806 C CA . ILE A 1 104 ? 25.921 -2.499 -9.197 1.00 69.31 104 ILE A CA 1
ATOM 807 C C . ILE A 1 104 ? 26.340 -3.976 -9.329 1.00 69.31 104 ILE A C 1
ATOM 809 O O . ILE A 1 104 ? 27.523 -4.297 -9.237 1.00 69.31 104 ILE A O 1
ATOM 813 N N . ARG A 1 105 ? 25.413 -4.905 -9.603 1.00 60.62 105 ARG A N 1
ATOM 814 C CA . ARG A 1 105 ? 25.712 -6.349 -9.685 1.00 60.62 105 ARG A CA 1
ATOM 815 C C . ARG A 1 105 ? 26.271 -6.801 -11.043 1.00 60.62 105 ARG A C 1
ATOM 817 O O . ARG A 1 105 ? 26.015 -7.927 -11.467 1.00 60.62 105 ARG A O 1
ATOM 824 N N . HIS A 1 106 ? 27.092 -5.973 -11.684 1.00 56.75 106 HIS A N 1
ATOM 825 C CA . HIS A 1 106 ? 27.822 -6.337 -12.902 1.00 56.75 106 HIS A CA 1
ATOM 826 C C . HIS A 1 106 ? 28.903 -7.422 -12.697 1.00 56.75 106 HIS A C 1
ATOM 828 O O . HIS A 1 106 ? 29.520 -7.834 -13.672 1.00 56.75 106 HIS A O 1
ATOM 834 N N . GLU A 1 107 ? 29.099 -7.950 -11.478 1.00 65.19 107 GLU A N 1
ATOM 835 C CA . GLU A 1 107 ? 30.222 -8.857 -11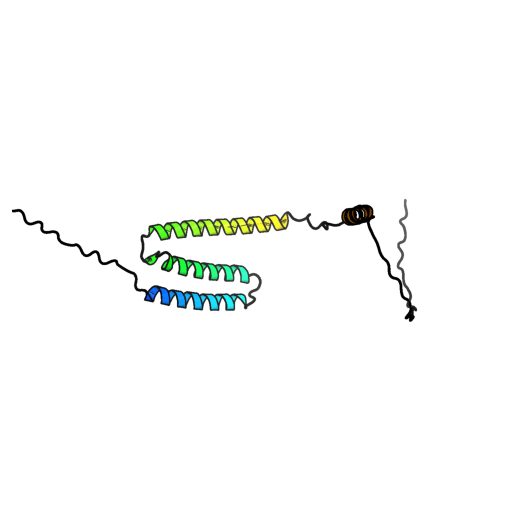.185 1.00 65.19 107 GLU A CA 1
ATOM 836 C C . GLU A 1 107 ? 29.912 -10.030 -10.235 1.00 65.19 107 GLU A C 1
ATOM 838 O O . GLU A 1 107 ? 30.783 -10.508 -9.517 1.00 65.19 107 GLU A O 1
ATOM 843 N N . VAL A 1 108 ? 28.684 -10.562 -10.221 1.00 64.81 108 VAL A N 1
ATOM 844 C CA . VAL A 1 108 ? 28.415 -11.836 -9.512 1.00 64.81 108 VAL A CA 1
ATOM 845 C C . VAL A 1 108 ? 27.577 -12.775 -10.371 1.00 64.81 108 VAL A C 1
ATOM 847 O O . VAL A 1 108 ? 26.433 -13.104 -10.071 1.00 64.81 108 VAL A O 1
ATOM 850 N N . ALA A 1 109 ? 28.189 -13.197 -11.472 1.00 60.09 109 ALA A N 1
ATOM 851 C CA . ALA A 1 109 ? 27.884 -14.451 -12.150 1.00 60.09 109 ALA A CA 1
ATOM 852 C C . ALA A 1 109 ? 29.183 -15.162 -12.567 1.00 60.09 109 ALA A C 1
ATOM 854 O O . ALA A 1 109 ? 29.208 -15.886 -13.557 1.00 60.09 109 ALA A O 1
ATOM 855 N N . ALA A 1 110 ? 30.277 -14.974 -11.817 1.00 67.25 110 ALA A N 1
ATOM 856 C CA . ALA A 1 110 ? 31.305 -16.003 -11.820 1.00 67.25 110 ALA A CA 1
ATOM 857 C C . ALA A 1 110 ? 30.636 -17.262 -11.239 1.00 67.25 110 ALA A C 1
ATOM 859 O O . ALA A 1 110 ? 30.066 -17.180 -10.143 1.00 67.25 110 ALA A O 1
ATOM 860 N N . PRO A 1 111 ? 30.599 -18.392 -11.968 1.00 70.12 111 PRO A N 1
ATOM 861 C CA . PRO A 1 111 ? 30.001 -19.607 -11.443 1.00 70.12 111 PRO A CA 1
ATOM 862 C C . PRO A 1 111 ? 30.691 -19.930 -10.117 1.00 70.12 111 PRO A C 1
ATOM 864 O O . PRO A 1 111 ? 31.918 -19.946 -10.050 1.00 70.12 111 PRO A O 1
ATOM 867 N N . ILE A 1 112 ? 29.919 -20.233 -9.067 1.00 67.69 112 ILE A N 1
ATOM 868 C CA . ILE A 1 112 ? 30.438 -20.668 -7.752 1.00 67.69 112 ILE A CA 1
ATOM 869 C C . ILE A 1 112 ? 31.307 -21.952 -7.871 1.00 67.69 112 ILE A C 1
ATOM 871 O O . ILE A 1 112 ? 31.935 -22.390 -6.911 1.00 67.69 112 ILE A O 1
ATOM 875 N N . HIS A 1 113 ? 31.450 -22.511 -9.077 1.00 64.69 113 HIS A N 1
ATOM 876 C CA . HIS A 1 113 ? 32.337 -23.616 -9.416 1.00 64.69 113 HIS A CA 1
ATOM 877 C C . HIS A 1 113 ? 33.053 -23.367 -10.755 1.00 64.69 113 HIS A C 1
ATOM 879 O O . HIS A 1 113 ? 32.704 -23.976 -11.761 1.00 64.69 113 HIS A O 1
ATOM 885 N N . ALA A 1 114 ? 34.051 -22.481 -10.788 1.00 62.28 114 ALA A N 1
ATOM 886 C CA . ALA A 1 114 ? 35.041 -22.523 -11.870 1.00 62.28 114 ALA A CA 1
ATOM 887 C C . ALA A 1 114 ? 36.065 -23.657 -11.663 1.00 62.28 114 ALA A C 1
ATOM 889 O O . ALA A 1 114 ? 36.544 -24.198 -12.644 1.00 62.28 114 ALA A O 1
ATOM 890 N N . GLU A 1 115 ? 36.308 -24.100 -10.423 1.00 61.56 115 GLU A N 1
ATOM 891 C CA . G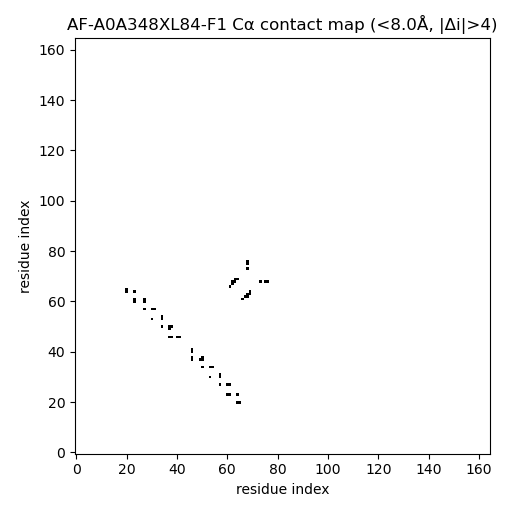LU A 1 115 ? 37.044 -25.336 -10.110 1.00 61.56 115 GLU A CA 1
ATOM 892 C C . GLU A 1 115 ? 36.600 -25.897 -8.751 1.00 61.56 115 GLU A C 1
ATOM 894 O O . GLU A 1 115 ? 37.194 -25.643 -7.704 1.00 61.56 115 GLU A O 1
ATOM 899 N N . ALA A 1 116 ? 35.523 -26.683 -8.732 1.00 64.00 116 ALA A N 1
ATOM 900 C CA . ALA A 1 116 ? 35.172 -27.477 -7.555 1.00 64.00 116 ALA A CA 1
ATOM 901 C C . ALA A 1 116 ? 36.057 -28.736 -7.441 1.00 64.00 116 ALA A C 1
ATOM 903 O O . ALA A 1 116 ? 35.551 -29.848 -7.298 1.00 64.00 116 ALA A O 1
ATOM 904 N N . GLU A 1 117 ? 37.380 -28.576 -7.500 1.00 63.62 117 GLU A N 1
ATOM 905 C CA . GLU A 1 117 ? 38.339 -29.650 -7.196 1.00 63.62 117 GLU A CA 1
ATOM 906 C C . GLU A 1 117 ? 38.234 -30.072 -5.718 1.00 63.62 117 GLU A C 1
ATOM 908 O O . GLU A 1 117 ? 38.420 -31.236 -5.372 1.00 63.62 117 GLU A O 1
ATOM 913 N N . TRP A 1 118 ? 37.764 -29.167 -4.852 1.00 65.88 118 TRP A N 1
ATOM 914 C CA . TRP A 1 118 ? 37.517 -29.437 -3.433 1.00 65.88 118 TRP A CA 1
ATOM 915 C C . TRP A 1 118 ? 36.465 -30.534 -3.190 1.00 65.88 118 TRP A C 1
ATOM 917 O O . TRP A 1 118 ? 36.584 -31.295 -2.232 1.00 65.88 118 TRP A O 1
ATOM 927 N N . TYR A 1 119 ? 35.464 -30.683 -4.072 1.00 60.38 119 TYR A N 1
ATOM 928 C CA . TYR A 1 119 ? 34.470 -31.753 -3.945 1.00 60.38 119 TYR A CA 1
ATOM 929 C C . TYR A 1 119 ? 35.063 -33.113 -4.300 1.00 60.38 119 TYR A C 1
ATOM 931 O O . TYR A 1 119 ? 34.511 -34.109 -3.865 1.00 60.38 119 TYR A O 1
ATOM 939 N N . LYS A 1 120 ? 36.117 -33.197 -5.128 1.00 64.88 120 LYS A N 1
ATOM 940 C CA . LYS A 1 120 ? 36.794 -34.459 -5.488 1.00 64.88 120 LYS A CA 1
ATOM 941 C C . LYS A 1 120 ? 37.732 -34.916 -4.375 1.00 64.88 120 LYS A C 1
ATOM 943 O O . LYS A 1 120 ? 37.680 -36.080 -3.995 1.00 64.88 120 LYS A O 1
ATOM 948 N N . GLU A 1 121 ? 38.480 -33.990 -3.788 1.00 70.12 121 GLU A N 1
ATOM 949 C CA . GLU A 1 121 ? 39.384 -34.295 -2.675 1.00 70.12 121 GLU A CA 1
ATOM 950 C C . GLU A 1 121 ? 38.639 -34.776 -1.429 1.00 70.12 121 GLU A C 1
ATOM 952 O O . GLU A 1 121 ? 39.052 -35.744 -0.804 1.00 70.12 121 GLU A O 1
ATOM 957 N N . LEU A 1 122 ? 37.470 -34.208 -1.117 1.00 69.88 122 LEU A N 1
ATOM 958 C CA . LEU A 1 122 ? 36.647 -34.692 -0.002 1.00 69.88 122 LEU A CA 1
ATOM 959 C C . LEU A 1 122 ? 36.151 -36.135 -0.188 1.00 69.88 122 LEU A C 1
ATOM 961 O O . LEU A 1 122 ? 36.035 -36.857 0.798 1.00 69.88 122 LEU A O 1
ATOM 965 N N . ARG A 1 123 ? 35.897 -36.585 -1.427 1.00 64.38 123 ARG A N 1
ATOM 966 C CA . ARG A 1 123 ? 35.513 -37.988 -1.708 1.00 64.38 123 ARG A CA 1
ATOM 967 C C . ARG A 1 123 ? 36.721 -38.909 -1.703 1.00 64.38 123 ARG A C 1
ATOM 969 O O . ARG A 1 123 ? 36.576 -40.044 -1.286 1.00 64.38 123 ARG A O 1
ATOM 976 N N . ILE A 1 124 ? 37.891 -38.436 -2.128 1.00 62.84 124 ILE A N 1
ATOM 977 C CA . ILE A 1 124 ? 39.141 -39.207 -2.072 1.00 62.84 124 ILE A CA 1
ATOM 978 C C . ILE A 1 124 ? 39.615 -39.348 -0.623 1.00 62.84 124 ILE A C 1
ATOM 980 O O . ILE A 1 124 ? 40.057 -40.418 -0.223 1.00 62.84 124 ILE A O 1
ATOM 984 N N . GLN A 1 125 ? 39.447 -38.309 0.194 1.00 72.69 125 GLN A N 1
ATOM 985 C CA . GLN A 1 125 ? 39.803 -38.332 1.607 1.00 72.69 125 GLN A CA 1
ATOM 986 C C . GLN A 1 125 ? 38.791 -39.114 2.453 1.00 72.69 125 GLN A C 1
ATOM 988 O O . GLN A 1 125 ? 39.199 -39.814 3.372 1.00 72.69 125 GLN A O 1
ATOM 993 N N . ALA A 1 126 ? 37.495 -39.063 2.125 1.00 66.31 126 ALA A N 1
ATOM 994 C CA . ALA A 1 126 ? 36.490 -39.929 2.743 1.00 66.31 126 ALA A CA 1
ATOM 995 C C . ALA A 1 126 ? 36.623 -41.397 2.291 1.00 66.31 126 ALA A C 1
ATOM 997 O O . ALA A 1 126 ? 36.516 -42.287 3.125 1.00 66.31 126 ALA A O 1
ATOM 998 N N . ALA A 1 127 ? 36.928 -41.660 1.013 1.00 66.75 127 ALA A N 1
ATOM 999 C CA . ALA A 1 127 ? 37.201 -43.009 0.505 1.00 66.75 127 ALA A CA 1
ATOM 1000 C C . ALA A 1 127 ? 38.543 -43.574 1.002 1.00 66.75 127 ALA A C 1
ATOM 1002 O O . ALA A 1 127 ? 38.685 -44.778 1.159 1.00 66.75 127 ALA A O 1
ATOM 1003 N N . GLY A 1 128 ? 39.527 -42.718 1.291 1.00 60.78 128 GLY A N 1
ATOM 1004 C CA . GLY A 1 128 ? 40.798 -43.111 1.906 1.00 60.78 128 GLY A CA 1
ATOM 1005 C C . GLY A 1 128 ? 40.701 -43.404 3.407 1.00 60.78 128 GLY A C 1
ATOM 1006 O O . GLY A 1 128 ? 41.650 -43.932 3.983 1.00 60.78 128 GLY A O 1
ATOM 1007 N N . LEU A 1 129 ? 39.573 -43.069 4.039 1.00 58.66 129 LEU A N 1
ATOM 1008 C CA . LEU A 1 129 ? 39.263 -43.412 5.428 1.00 58.66 129 LEU A CA 1
ATOM 1009 C C . LEU A 1 129 ? 38.290 -44.593 5.539 1.00 58.66 129 LEU A C 1
ATOM 1011 O O . LEU A 1 129 ? 37.969 -44.997 6.655 1.00 58.66 129 LEU A O 1
ATOM 1015 N N . ASP A 1 130 ? 37.879 -45.171 4.407 1.00 54.09 130 ASP A N 1
ATOM 1016 C CA . ASP A 1 130 ? 37.034 -46.361 4.344 1.00 54.09 130 ASP A CA 1
ATOM 1017 C C . ASP A 1 130 ? 37.848 -47.575 3.875 1.00 54.09 130 ASP A C 1
ATOM 1019 O O . ASP A 1 130 ? 37.715 -48.108 2.774 1.00 54.09 130 ASP A O 1
ATOM 1023 N N . HIS A 1 131 ? 38.767 -47.988 4.745 1.00 56.41 131 HIS A N 1
ATOM 1024 C CA . HIS A 1 131 ? 39.271 -49.353 4.772 1.00 56.41 131 HIS A CA 1
ATOM 1025 C C . HIS A 1 131 ? 38.751 -50.018 6.042 1.00 56.41 131 HIS A C 1
ATOM 1027 O O . HIS A 1 131 ? 39.419 -50.031 7.076 1.00 56.41 131 HIS A O 1
ATOM 1033 N N . GLY A 1 132 ? 37.552 -50.580 5.937 1.00 51.97 132 GLY A N 1
ATOM 1034 C CA . GLY A 1 132 ? 36.986 -51.468 6.938 1.00 51.97 132 GLY A CA 1
ATOM 1035 C C . GLY A 1 132 ? 35.787 -52.231 6.391 1.00 51.97 132 GLY A C 1
ATOM 1036 O O . GLY A 1 132 ? 34.678 -51.737 6.511 1.00 51.97 132 GLY A O 1
ATOM 1037 N N . GLU A 1 133 ? 36.062 -53.443 5.881 1.00 52.59 133 GLU A N 1
ATOM 1038 C CA . GLU A 1 133 ? 35.116 -54.568 5.703 1.00 52.59 133 GLU A CA 1
ATOM 1039 C C . GLU A 1 133 ? 34.050 -54.385 4.598 1.00 52.59 133 GLU A C 1
ATOM 1041 O O . GLU A 1 133 ? 33.483 -53.320 4.430 1.00 52.59 133 GLU A O 1
ATOM 1046 N N . ASP A 1 134 ? 33.609 -55.351 3.797 1.00 48.06 134 ASP A N 1
ATOM 1047 C CA . ASP A 1 134 ? 33.971 -56.701 3.357 1.00 48.06 134 ASP A CA 1
ATOM 1048 C C . ASP A 1 134 ? 32.883 -57.052 2.303 1.00 48.06 134 ASP A C 1
ATOM 1050 O O . ASP A 1 134 ? 31.778 -56.511 2.355 1.00 48.06 134 ASP A O 1
ATOM 1054 N N . HIS A 1 135 ? 33.176 -58.002 1.414 1.00 49.97 135 HIS A N 1
ATOM 1055 C CA . HIS A 1 135 ? 32.258 -58.738 0.533 1.00 49.97 135 HIS A CA 1
ATOM 1056 C C . HIS A 1 135 ? 31.680 -57.962 -0.676 1.00 49.97 135 HIS A C 1
ATOM 1058 O O . HIS A 1 135 ? 31.119 -56.887 -0.551 1.00 49.97 135 HIS A O 1
ATOM 1064 N N . GLY A 1 136 ? 31.727 -58.441 -1.918 1.00 47.16 136 GLY A N 1
ATOM 1065 C CA . GLY A 1 136 ? 32.081 -59.760 -2.419 1.00 47.16 136 GLY A CA 1
ATOM 1066 C C . GLY A 1 136 ? 30.917 -60.354 -3.196 1.00 47.16 136 GLY A C 1
ATOM 1067 O O . GLY A 1 136 ? 30.220 -61.199 -2.654 1.00 47.16 136 GLY A O 1
ATOM 1068 N N . ASP A 1 137 ? 30.768 -59.986 -4.468 1.00 44.28 137 ASP A N 1
ATOM 1069 C CA . ASP A 1 137 ? 30.075 -60.791 -5.473 1.00 44.28 137 ASP A CA 1
ATOM 1070 C C . ASP A 1 137 ? 30.300 -60.264 -6.898 1.00 44.28 137 ASP A C 1
ATOM 1072 O O . ASP A 1 137 ? 30.272 -59.077 -7.212 1.00 44.28 137 ASP A O 1
ATOM 1076 N N . SER A 1 138 ? 30.614 -61.233 -7.751 1.00 46.00 138 SER A N 1
ATOM 1077 C CA . SER A 1 138 ? 30.984 -61.142 -9.156 1.00 46.00 138 SER A CA 1
ATOM 1078 C C . SER A 1 138 ? 29.821 -61.634 -10.027 1.00 46.00 138 SER A C 1
ATOM 1080 O O . SER A 1 138 ? 28.961 -62.360 -9.533 1.00 46.00 138 SER A O 1
ATOM 1082 N N . HIS A 1 139 ? 29.919 -61.352 -11.333 1.00 46.41 139 HIS A N 1
ATOM 1083 C CA . HIS A 1 139 ? 29.082 -61.749 -12.485 1.00 46.41 139 HIS A CA 1
ATOM 1084 C C . HIS A 1 139 ? 28.002 -60.737 -12.913 1.00 46.41 139 HIS A C 1
ATOM 1086 O O . HIS A 1 139 ? 27.149 -60.354 -12.130 1.00 46.41 139 HIS A O 1
ATOM 1092 N N . GLY A 1 140 ? 27.917 -60.309 -14.177 1.00 41.72 140 GLY A N 1
ATOM 1093 C CA . GLY A 1 140 ? 28.680 -60.681 -15.368 1.00 41.72 140 GLY A CA 1
ATOM 1094 C C . GLY A 1 140 ? 28.186 -59.923 -16.613 1.00 41.72 140 GLY A C 1
ATOM 1095 O O . GLY A 1 140 ? 26.996 -59.685 -16.779 1.00 41.72 140 GLY A O 1
ATOM 1096 N N . ASP A 1 141 ? 29.152 -59.545 -17.447 1.00 48.28 141 ASP A N 1
ATOM 1097 C CA . ASP A 1 141 ? 29.230 -59.767 -18.894 1.00 48.28 141 ASP A CA 1
ATOM 1098 C C . ASP A 1 141 ? 28.185 -59.242 -19.912 1.00 48.28 141 ASP A C 1
ATOM 1100 O O . ASP A 1 141 ? 27.057 -59.707 -20.033 1.00 48.28 141 ASP A O 1
ATOM 1104 N N . LEU A 1 142 ? 28.757 -58.417 -20.804 1.00 48.94 142 LEU A N 1
ATOM 1105 C CA . LEU A 1 142 ? 28.773 -58.503 -22.276 1.00 48.94 142 LEU A CA 1
ATOM 1106 C C . LEU A 1 142 ? 27.598 -58.002 -23.157 1.00 48.94 142 LEU A C 1
ATOM 1108 O O . LEU A 1 142 ? 26.541 -58.605 -23.282 1.00 48.94 142 LEU A O 1
ATOM 1112 N N . HIS A 1 143 ? 28.010 -57.050 -24.012 1.00 47.03 143 HIS A N 1
ATOM 1113 C CA . HIS A 1 143 ? 27.843 -56.995 -25.479 1.00 47.03 143 HIS A CA 1
ATOM 1114 C C . HIS A 1 143 ? 26.552 -56.453 -26.118 1.00 47.03 143 HIS A C 1
ATOM 1116 O O . HIS A 1 143 ? 25.461 -56.989 -25.978 1.00 47.03 143 HIS A O 1
ATOM 1122 N N . GLY A 1 144 ? 26.756 -55.479 -27.021 1.00 36.53 144 GLY A N 1
ATOM 1123 C CA . GLY A 1 144 ? 25.775 -55.066 -28.028 1.00 36.53 144 GLY A CA 1
ATOM 1124 C C . GLY A 1 144 ? 26.226 -53.886 -28.901 1.00 36.53 144 GLY A C 1
ATOM 1125 O O . GLY A 1 144 ? 25.702 -52.788 -28.775 1.00 36.53 144 GLY A O 1
ATOM 1126 N N . ALA A 1 145 ? 27.209 -54.103 -29.779 1.00 43.81 145 ALA A N 1
ATOM 1127 C CA . ALA A 1 145 ? 27.671 -53.163 -30.811 1.00 43.81 145 ALA A CA 1
ATOM 1128 C C . ALA A 1 145 ? 26.589 -52.803 -31.854 1.00 43.81 145 ALA A C 1
ATOM 1130 O O . ALA A 1 145 ? 25.789 -53.685 -32.143 1.00 43.81 145 ALA A O 1
ATOM 1131 N N . LYS A 1 146 ? 26.647 -51.598 -32.474 1.00 46.75 146 LYS A N 1
ATOM 1132 C CA . LYS A 1 146 ? 26.610 -51.292 -33.945 1.00 46.75 146 LYS A CA 1
ATOM 1133 C C . LYS A 1 146 ? 26.854 -49.781 -34.206 1.00 46.75 146 LYS A C 1
ATOM 1135 O O . LYS A 1 146 ? 26.144 -48.949 -33.666 1.00 46.75 146 LYS A O 1
ATOM 1140 N N . THR A 1 147 ? 27.988 -49.381 -34.795 1.00 48.62 147 THR A N 1
ATOM 1141 C CA . THR A 1 147 ? 28.245 -49.040 -36.223 1.00 48.62 147 THR A CA 1
ATOM 1142 C C . THR A 1 147 ? 27.608 -47.737 -36.752 1.00 48.62 147 THR A C 1
ATOM 1144 O O . THR A 1 147 ? 26.406 -47.698 -36.993 1.00 48.62 147 THR A O 1
ATOM 1147 N N . ASN A 1 148 ? 28.434 -46.722 -37.050 1.00 40.34 148 ASN A N 1
ATOM 1148 C CA . ASN A 1 148 ? 28.699 -46.181 -38.403 1.00 40.34 148 ASN A CA 1
ATOM 1149 C C . ASN A 1 148 ? 29.156 -44.715 -38.349 1.00 40.34 148 ASN A C 1
ATOM 1151 O O . ASN A 1 148 ? 28.429 -43.829 -37.915 1.00 40.34 148 ASN A O 1
ATOM 1155 N N . ALA A 1 149 ? 30.356 -44.476 -38.871 1.00 47.12 149 ALA A N 1
ATOM 1156 C CA . ALA A 1 149 ? 30.872 -43.169 -39.242 1.00 47.12 149 ALA A CA 1
ATOM 1157 C C . ALA A 1 149 ? 31.006 -43.129 -40.770 1.00 47.12 149 ALA A C 1
ATOM 1159 O O . ALA A 1 149 ? 31.652 -44.028 -41.302 1.00 47.12 149 ALA A O 1
ATOM 1160 N N . HIS A 1 150 ? 30.483 -42.101 -41.457 1.00 41.88 150 HIS A N 1
ATOM 1161 C CA . HIS A 1 150 ? 31.151 -41.532 -42.641 1.00 41.88 150 HIS A CA 1
ATOM 1162 C C . HIS A 1 150 ? 30.572 -40.176 -43.117 1.00 41.88 150 HIS A C 1
ATOM 1164 O O . HIS A 1 150 ? 29.408 -40.094 -43.479 1.00 41.88 150 HIS A O 1
ATOM 1170 N N . SER A 1 151 ? 31.463 -39.174 -43.186 1.00 44.53 151 SER A N 1
ATOM 1171 C CA . SER A 1 151 ? 31.701 -38.222 -44.298 1.00 44.53 151 SER A CA 1
ATOM 1172 C C . SER A 1 151 ? 30.649 -37.193 -44.766 1.00 44.53 151 SER A C 1
ATOM 1174 O O . SER A 1 151 ? 29.801 -37.520 -45.582 1.00 44.53 151 SER A O 1
ATOM 1176 N N . GLU A 1 152 ? 30.920 -35.908 -44.476 1.00 49.09 152 GLU A N 1
ATOM 1177 C CA . GLU A 1 152 ? 31.013 -34.776 -45.443 1.00 49.09 152 GLU A CA 1
ATOM 1178 C C . GLU A 1 152 ? 31.707 -33.582 -44.726 1.00 49.09 152 GLU A C 1
ATOM 1180 O O . GLU A 1 152 ? 31.184 -33.070 -43.745 1.00 49.09 152 GLU A O 1
ATOM 1185 N N . LYS A 1 153 ? 33.021 -33.328 -44.849 1.00 45.59 153 LYS A N 1
ATOM 1186 C CA . LYS A 1 153 ? 33.833 -32.633 -45.882 1.00 45.59 153 LYS A CA 1
ATOM 1187 C C . LYS A 1 153 ? 33.608 -31.108 -46.086 1.00 45.59 153 LYS A C 1
ATOM 1189 O O . LYS A 1 153 ? 32.715 -30.695 -46.802 1.00 45.59 153 LYS A O 1
ATOM 1194 N N . HIS A 1 154 ? 34.604 -30.351 -45.586 1.00 47.19 154 HIS A N 1
ATOM 1195 C CA . HIS A 1 154 ? 35.299 -29.158 -46.136 1.00 47.19 154 HIS A CA 1
ATOM 1196 C C . HIS A 1 154 ? 34.607 -27.781 -46.272 1.00 47.19 154 HIS A C 1
ATOM 1198 O O . HIS A 1 154 ? 33.807 -27.573 -47.172 1.00 47.19 154 HIS A O 1
ATOM 1204 N N . ALA A 1 155 ? 35.137 -26.769 -45.562 1.00 52.38 155 ALA A N 1
ATOM 1205 C CA . ALA A 1 155 ? 36.138 -25.818 -46.099 1.00 52.38 155 ALA A CA 1
ATOM 1206 C C . ALA A 1 155 ? 36.747 -24.905 -44.991 1.00 52.38 155 ALA A C 1
ATOM 1208 O O . ALA A 1 155 ? 36.020 -24.512 -44.081 1.00 52.38 155 ALA A O 1
ATOM 1209 N N . PRO A 1 156 ? 38.049 -24.542 -45.052 1.00 53.78 156 PRO A N 1
ATOM 1210 C CA . PRO A 1 156 ? 38.691 -23.550 -44.179 1.00 53.78 156 PRO A CA 1
ATOM 1211 C C . PRO A 1 156 ? 38.869 -22.190 -44.889 1.00 53.78 156 PRO A C 1
ATOM 1213 O O . PRO A 1 156 ? 39.172 -22.156 -46.080 1.00 53.78 156 PRO A O 1
ATOM 1216 N N . VAL A 1 157 ? 38.770 -21.067 -44.165 1.00 52.97 157 VAL A N 1
ATOM 1217 C CA . VAL A 1 157 ? 39.224 -19.750 -44.657 1.00 52.97 157 VAL A CA 1
ATOM 1218 C C . VAL A 1 157 ? 40.368 -19.251 -43.778 1.00 52.97 157 VAL A C 1
ATOM 1220 O O . VAL A 1 157 ? 40.272 -19.198 -42.556 1.00 52.97 157 VAL A O 1
ATOM 1223 N N . GLN A 1 158 ? 41.477 -18.974 -44.456 1.00 58.91 158 GLN A N 1
ATOM 1224 C CA . GLN A 1 158 ? 42.803 -18.644 -43.954 1.00 58.91 158 GLN A CA 1
ATOM 1225 C C . GLN A 1 158 ? 42.913 -17.182 -43.506 1.00 58.91 158 GLN A C 1
ATOM 1227 O O . GLN A 1 158 ? 42.430 -16.276 -44.181 1.00 58.91 158 GLN A O 1
ATOM 1232 N N . THR A 1 159 ? 43.665 -16.967 -42.429 1.00 66.62 159 THR A N 1
ATOM 1233 C CA . THR A 1 159 ? 44.401 -15.728 -42.144 1.00 66.62 159 THR A CA 1
ATOM 1234 C C . THR A 1 159 ? 45.642 -15.651 -43.044 1.00 66.62 159 THR A C 1
ATOM 1236 O O . THR A 1 159 ? 46.373 -16.642 -43.116 1.00 66.62 159 THR A O 1
ATOM 1239 N N . PRO A 1 160 ? 45.958 -14.491 -43.646 1.00 57.72 160 PRO A N 1
ATOM 1240 C CA . PRO A 1 160 ? 47.327 -14.170 -44.035 1.00 57.72 160 PRO A CA 1
ATOM 1241 C C . PRO A 1 160 ? 47.871 -12.916 -43.331 1.00 57.72 160 PRO A C 1
ATOM 1243 O O . PRO A 1 160 ? 47.143 -12.013 -42.929 1.00 57.72 160 PRO A O 1
ATOM 1246 N N . ALA A 1 161 ? 49.191 -12.938 -43.178 1.00 53.31 161 ALA A N 1
ATOM 1247 C CA . ALA A 1 161 ? 50.049 -12.102 -42.356 1.00 53.31 161 ALA A CA 1
ATOM 1248 C C . ALA A 1 161 ? 50.173 -10.623 -42.771 1.00 53.31 161 ALA A C 1
ATOM 1250 O O . ALA A 1 161 ? 49.913 -10.229 -43.905 1.00 53.31 161 ALA A O 1
ATOM 1251 N N . ALA A 1 162 ? 50.677 -9.837 -41.817 1.00 53.91 162 ALA A N 1
ATOM 1252 C CA . ALA A 1 162 ? 51.245 -8.505 -41.998 1.00 53.91 162 ALA A CA 1
ATOM 1253 C C . ALA A 1 162 ? 52.443 -8.479 -42.972 1.00 53.91 162 ALA A C 1
ATOM 1255 O O . ALA A 1 162 ? 53.159 -9.477 -43.087 1.00 53.91 162 ALA A O 1
ATOM 1256 N N . PRO A 1 163 ? 52.763 -7.300 -43.536 1.00 60.12 163 PRO A N 1
ATOM 1257 C CA . PRO A 1 163 ? 54.136 -6.945 -43.859 1.00 60.12 163 PRO A CA 1
ATOM 1258 C C . PRO A 1 163 ? 54.594 -5.687 -43.107 1.00 60.12 163 PRO A C 1
ATOM 1260 O O . PRO A 1 163 ? 53.858 -4.715 -42.942 1.00 60.12 163 PRO A O 1
ATOM 1263 N N . GLN A 1 164 ? 55.845 -5.743 -42.663 1.00 52.16 164 GLN A N 1
ATOM 1264 C CA . GLN A 1 164 ? 56.624 -4.613 -42.181 1.00 52.16 164 GLN A CA 1
ATOM 1265 C C . GLN 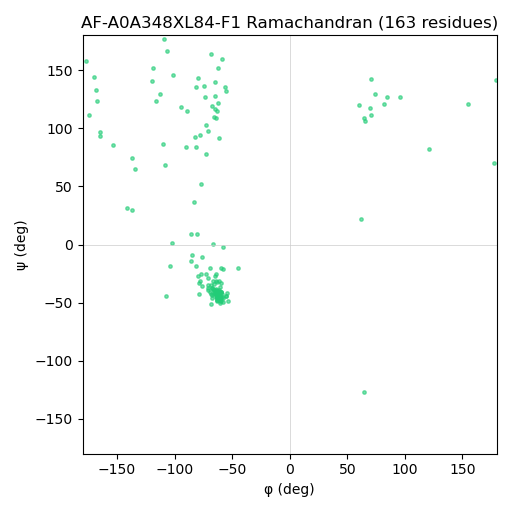A 1 164 ? 57.210 -3.844 -43.366 1.00 52.16 164 GLN A C 1
ATOM 1267 O O . GLN A 1 164 ? 57.755 -4.477 -44.270 1.00 52.16 164 GLN A O 1
ATOM 1272 N N . HIS A 1 165 ? 57.124 -2.513 -43.332 1.00 50.75 165 HIS A N 1
ATOM 1273 C CA . HIS A 1 165 ? 58.239 -1.587 -43.559 1.00 50.75 165 HIS A CA 1
ATOM 1274 C C . HIS A 1 165 ? 57.830 -0.151 -43.225 1.00 50.75 165 HIS A C 1
ATOM 1276 O O . HIS A 1 165 ? 56.666 0.208 -43.510 1.00 50.75 165 HIS A O 1
#

Secondary structure (DSSP, 8-state):
--------------PPPTHHHHHHHHHHHHHHHHHHHHHHS--GGGHHHHHHHHHHHHHHHHHHHHT-TTTS-THHHHHHHHHHHHHHHHHHHHHHHHHHHHHH-TT--S-S-S-TTHHHHHHHHHHTT------------------------------------

Radius of gyration: 37.6 Å; Cα contacts (8 Å, |Δi|>4): 30; chains: 1; bounding box: 91×72×104 Å

Sequence (165 aa):
MSSSNSTHDSHQPHITPMWVYFGVLGALLILTVVTVAVAQVDLGPLNLPVAMAVATVKAGLVALIFMHLVFDHKFYIYLLLASLVFLAVFVIFCLFDLTRRHEIRHEVAAPIHAEAEWYKELRIQAAGLDHGEDHGDSHGDLHGAKTNAHSEKHAPVQTPAAPQH

Solvent-accessible surface area (backbone atoms only — not comparable to full-atom values): 10951 Å² total; per-residue (Å²): 137,84,83,83,82,79,78,81,79,78,81,72,79,85,70,79,66,70,65,58,59,54,54,48,52,51,53,52,49,53,51,47,53,48,48,52,53,54,73,72,47,88,60,64,89,49,41,62,63,51,52,49,52,53,51,49,51,54,51,49,56,47,45,42,58,76,68,33,40,79,83,47,69,68,65,54,51,54,53,49,50,52,50,48,53,51,47,52,53,50,51,53,52,49,52,50,50,52,55,53,50,61,67,68,56,83,77,77,77,73,63,100,60,86,75,62,59,66,66,53,50,54,51,53,56,52,54,71,68,61,82,75,90,79,86,88,87,84,88,80,87,84,90,85,89,83,92,89,86,85,90,89,87,88,88,86,86,82,89,83,82,86,82,90,133

Nearest PDB structures (foldseek):
  7zme-assembly1_6  TM=2.913E-01  e=9.488E+00  Thermochaetoides thermophila DSM 1495

Foldseek 3Di:
DDDDPDDPDPPDPPDDDPVLVVVLVVVLVVLVVVLVVLCPDCPDPCSVVVNVVSVVVSVVSCCCPVVCCVPDDVVSVVVVVVVVVVVVVVVVVVVVVVVVVVVVPPDPPPPPPPPVVVVVVVVVVVVVVPPDDDDDDDDDDDDDDDDDDDDDDDDDDDDDDDDDD

pLDDT: mean 70.8, std 15.91, range [36.53, 95.19]